Protein AF-A0A527VLM8-F1 (afdb_monomer_lite)

pLDDT: mean 89.07, std 5.7, range [58.09, 94.81]

Sequence (64 aa):
MIAPAVVGLNFRWLFNTQYGLVDALLRMFNLPDIPWLTHPAWALVSVIVADVWQNTPLMVLLFL

Secondary structure (DSSP, 8-state):
---HHHHHHHHHHHT-TTT-HHHHHHHHTTPPP--TTTSHHHHHHHHHHHHHHHHHHHHHHHH-

Foldseek 3Di:
DPPLVVLVVVLCQQLDQPRHVVQVVCVVVVHDGDNCCNDPVNVVVSVVVSVCVVCVVVVVVVVD

Radius of gyration: 13.37 Å; chains: 1; bounding box: 37×19×31 Å

Structure (mmCIF, N/CA/C/O backbone):
data_AF-A0A527VLM8-F1
#
_entry.id   AF-A0A527VLM8-F1
#
loop_
_atom_site.group_PDB
_atom_site.id
_atom_site.type_symbol
_atom_site.label_atom_id
_atom_site.label_alt_id
_atom_site.label_comp_id
_atom_site.label_asym_id
_atom_site.label_entity_id
_atom_site.label_seq_id
_atom_site.pdbx_PDB_ins_code
_atom_site.Cartn_x
_atom_site.Cartn_y
_atom_site.Cartn_z
_atom_site.occupancy
_atom_site.B_iso_or_equiv
_atom_site.auth_seq_id
_atom_site.auth_comp_id
_atom_site.auth_asym_id
_atom_site.auth_atom_id
_atom_site.pdbx_PDB_model_num
ATOM 1 N N . MET A 1 1 ? 15.522 4.740 -9.138 1.00 58.09 1 MET A N 1
ATOM 2 C CA . MET A 1 1 ? 14.827 4.028 -8.044 1.00 58.09 1 MET A CA 1
ATOM 3 C C . MET A 1 1 ? 13.961 5.044 -7.318 1.00 58.09 1 MET A C 1
ATOM 5 O O . MET A 1 1 ? 14.506 6.019 -6.818 1.00 58.09 1 MET A O 1
ATOM 9 N N . ILE A 1 2 ? 12.635 4.893 -7.341 1.00 73.50 2 ILE A N 1
ATOM 10 C CA . ILE A 1 2 ? 11.745 5.737 -6.527 1.00 73.50 2 ILE A CA 1
ATOM 11 C C . ILE A 1 2 ? 11.911 5.296 -5.067 1.00 73.50 2 ILE A C 1
ATOM 13 O O . ILE A 1 2 ? 12.064 4.103 -4.805 1.00 73.50 2 ILE A O 1
ATOM 17 N N . ALA A 1 3 ? 11.928 6.238 -4.122 1.00 85.19 3 ALA A N 1
ATOM 18 C CA . ALA A 1 3 ? 12.056 5.902 -2.708 1.00 85.19 3 ALA A CA 1
ATOM 19 C C . ALA A 1 3 ? 10.901 4.970 -2.270 1.00 85.19 3 ALA A C 1
ATOM 21 O O . ALA A 1 3 ? 9.745 5.289 -2.563 1.00 85.19 3 ALA A O 1
ATOM 22 N N . PRO A 1 4 ? 11.162 3.870 -1.533 1.00 79.00 4 PRO A N 1
ATOM 23 C CA . PRO A 1 4 ? 10.118 2.941 -1.077 1.00 79.00 4 PRO A CA 1
ATOM 24 C C . PRO A 1 4 ? 8.983 3.634 -0.311 1.00 79.00 4 PRO A C 1
ATO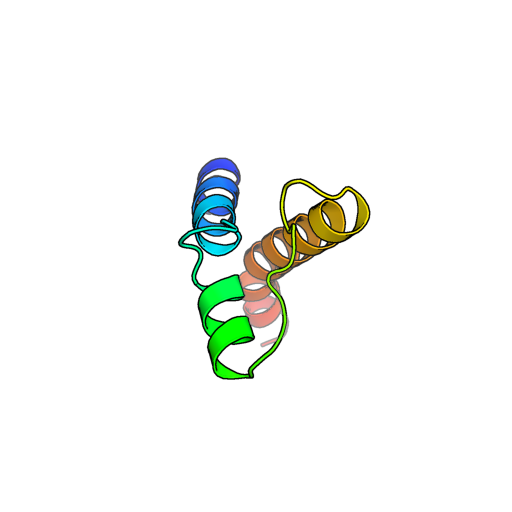M 26 O O . PRO A 1 4 ? 7.817 3.276 -0.443 1.00 79.00 4 PRO A O 1
ATOM 29 N N . ALA A 1 5 ? 9.308 4.704 0.420 1.00 82.88 5 ALA A N 1
ATOM 30 C CA . ALA A 1 5 ? 8.327 5.535 1.111 1.00 82.88 5 ALA A CA 1
ATOM 31 C C . ALA A 1 5 ? 7.307 6.193 0.159 1.00 82.88 5 ALA A C 1
ATOM 33 O O . ALA A 1 5 ? 6.129 6.291 0.492 1.00 82.88 5 ALA A O 1
ATOM 34 N N . VAL A 1 6 ? 7.733 6.615 -1.037 1.00 88.25 6 VAL A N 1
ATOM 35 C CA . VAL A 1 6 ? 6.850 7.227 -2.044 1.00 88.25 6 VAL A CA 1
ATOM 36 C C . VAL A 1 6 ? 5.927 6.173 -2.652 1.00 88.25 6 VAL A C 1
ATOM 38 O O . VAL A 1 6 ? 4.745 6.446 -2.851 1.00 88.25 6 VAL A O 1
ATOM 41 N N . VAL A 1 7 ? 6.431 4.961 -2.901 1.00 86.62 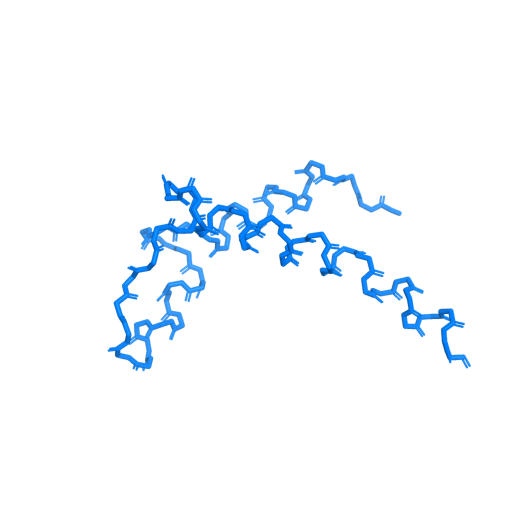7 VAL A N 1
ATOM 42 C CA . VAL A 1 7 ? 5.607 3.835 -3.373 1.00 86.62 7 VAL A CA 1
ATOM 43 C C . VAL A 1 7 ? 4.557 3.474 -2.320 1.00 86.62 7 VAL A C 1
ATOM 45 O O . VAL A 1 7 ? 3.370 3.429 -2.635 1.00 86.62 7 VAL A O 1
ATOM 48 N N . GLY A 1 8 ? 4.965 3.329 -1.056 1.00 85.62 8 GLY A N 1
ATOM 49 C CA . GLY A 1 8 ? 4.049 3.065 0.054 1.00 85.62 8 GLY A CA 1
ATOM 50 C C . GLY A 1 8 ? 2.983 4.150 0.220 1.00 85.62 8 GLY A C 1
ATOM 51 O O . GLY A 1 8 ? 1.818 3.837 0.456 1.00 85.62 8 GLY A O 1
ATOM 52 N N . LEU A 1 9 ? 3.342 5.425 0.032 1.00 88.56 9 LEU A N 1
ATOM 53 C CA . LEU A 1 9 ? 2.372 6.518 0.072 1.00 88.56 9 LEU A CA 1
ATOM 54 C C . LEU A 1 9 ? 1.367 6.422 -1.084 1.00 88.56 9 LEU A C 1
ATOM 56 O O . LEU A 1 9 ? 0.171 6.523 -0.838 1.00 88.56 9 LEU A O 1
ATOM 60 N N . ASN A 1 10 ? 1.823 6.179 -2.318 1.00 90.94 10 ASN A N 1
ATOM 61 C CA . ASN A 1 10 ? 0.934 6.012 -3.476 1.00 90.94 10 ASN A CA 1
ATOM 62 C C . ASN A 1 10 ? -0.060 4.862 -3.263 1.00 90.94 10 ASN A C 1
ATOM 64 O O . ASN A 1 10 ? -1.266 5.048 -3.417 1.00 90.94 10 ASN A O 1
ATOM 68 N N . PHE A 1 11 ? 0.426 3.695 -2.838 1.00 90.56 11 PHE A N 1
ATOM 69 C CA . PHE A 1 11 ? -0.439 2.547 -2.567 1.00 90.56 11 PHE A CA 1
ATOM 70 C C . PHE A 1 11 ? -1.373 2.776 -1.374 1.00 90.56 11 PHE A C 1
ATOM 72 O O . PHE A 1 11 ? -2.515 2.327 -1.410 1.00 90.56 11 PHE A O 1
ATOM 79 N N . ARG A 1 12 ? -0.962 3.546 -0.359 1.00 88.69 12 ARG A N 1
ATOM 80 C CA . ARG A 1 12 ? -1.849 3.951 0.744 1.00 88.69 12 ARG A CA 1
ATOM 81 C C . ARG A 1 12 ? -3.051 4.767 0.259 1.00 88.69 12 ARG A C 1
ATOM 83 O O . ARG A 1 12 ? -4.139 4.612 0.808 1.00 88.69 12 ARG A O 1
ATOM 90 N N . TRP A 1 13 ? -2.872 5.631 -0.741 1.00 90.12 13 TRP A N 1
ATOM 91 C CA . TRP A 1 13 ? -3.990 6.342 -1.373 1.00 90.12 13 TRP A CA 1
ATOM 92 C C . TRP A 1 13 ? -4.866 5.394 -2.196 1.00 90.12 13 TRP A C 1
ATOM 94 O O . TRP A 1 13 ? -6.090 5.481 -2.133 1.00 90.12 13 TRP A O 1
ATOM 104 N N . LEU A 1 14 ? -4.249 4.457 -2.918 1.00 91.12 14 LEU A N 1
ATOM 105 C CA . LEU A 1 14 ? -4.951 3.490 -3.765 1.00 91.12 14 LEU A CA 1
ATOM 106 C C . LEU A 1 14 ? -5.862 2.541 -2.966 1.00 91.12 14 LEU A C 1
ATOM 108 O O . LEU A 1 14 ? -6.990 2.282 -3.383 1.00 91.12 14 LEU A O 1
ATOM 112 N N . PHE A 1 15 ? -5.373 2.067 -1.817 1.00 91.56 15 PHE A N 1
ATOM 113 C CA . PHE A 1 15 ? -6.036 1.135 -0.894 1.00 91.56 15 PHE A CA 1
ATOM 114 C C . PHE A 1 15 ? -6.866 1.829 0.199 1.00 91.56 15 PHE A C 1
ATOM 116 O O . PHE A 1 15 ? -7.186 1.233 1.229 1.00 91.56 15 PHE A O 1
ATOM 123 N N . ASN A 1 16 ? -7.180 3.114 0.030 1.00 89.44 16 ASN A N 1
ATOM 124 C CA . ASN A 1 16 ? -8.028 3.827 0.976 1.00 89.44 16 ASN A CA 1
ATOM 125 C C . ASN A 1 16 ? -9.483 3.331 0.886 1.00 89.44 16 ASN A C 1
ATOM 127 O O . ASN A 1 16 ? -10.076 3.353 -0.185 1.00 89.44 16 ASN A O 1
ATOM 131 N N . THR A 1 17 ? -10.090 2.983 2.018 1.00 79.19 17 THR A N 1
ATOM 132 C CA . THR A 1 17 ? -11.447 2.412 2.053 1.00 79.19 17 THR A CA 1
ATOM 133 C C . THR A 1 17 ? -12.572 3.375 1.678 1.00 79.19 17 THR A C 1
ATOM 135 O O . THR A 1 17 ? -13.625 2.943 1.221 1.00 79.19 17 THR A O 1
ATOM 138 N N . GLN A 1 18 ? -12.388 4.686 1.852 1.00 78.19 18 GLN A N 1
ATOM 139 C CA . GLN A 1 18 ? -13.427 5.669 1.524 1.00 78.19 18 GLN A CA 1
ATOM 140 C C . GLN A 1 18 ? -13.338 6.125 0.065 1.00 78.19 18 GLN A C 1
ATOM 142 O O . GLN A 1 18 ? -14.338 6.084 -0.656 1.00 78.19 18 GLN A O 1
ATOM 147 N N . TYR A 1 19 ? -12.140 6.525 -0.371 1.00 80.50 19 TYR A N 1
ATOM 148 C CA . TYR A 1 19 ? -11.909 7.187 -1.665 1.00 80.50 19 TYR A CA 1
ATOM 149 C C . TYR A 1 19 ? -10.839 6.504 -2.531 1.00 80.50 19 TYR A C 1
ATOM 151 O O . TYR A 1 19 ? -10.342 7.103 -3.484 1.00 80.50 19 TYR A O 1
ATOM 159 N N . GLY A 1 20 ? -10.435 5.280 -2.193 1.00 88.06 20 GLY A N 1
ATOM 160 C CA . GLY A 1 20 ? -9.412 4.546 -2.930 1.00 88.06 20 GLY A CA 1
ATOM 161 C C . GLY A 1 20 ? -9.919 4.020 -4.266 1.00 88.06 20 GLY A C 1
ATOM 162 O O . GLY A 1 20 ? -11.075 3.617 -4.413 1.00 88.06 20 GLY A O 1
ATOM 163 N N . LEU A 1 21 ? -9.019 3.992 -5.249 1.00 91.44 21 LEU A N 1
ATOM 164 C CA . LEU A 1 21 ? -9.308 3.455 -6.578 1.00 91.44 21 LEU A CA 1
ATOM 165 C C . LEU A 1 21 ? -9.648 1.959 -6.521 1.00 91.44 21 LEU A C 1
ATOM 167 O O . LEU A 1 21 ? -10.502 1.502 -7.272 1.00 91.44 21 LEU A O 1
ATOM 171 N N . VAL A 1 22 ? -8.996 1.201 -5.634 1.00 91.44 22 VAL A N 1
ATOM 172 C CA . VAL A 1 22 ? -9.185 -0.254 -5.534 1.00 91.44 22 VAL A CA 1
ATOM 173 C C . VAL A 1 22 ? -10.610 -0.587 -5.104 1.00 91.44 22 VAL A C 1
ATOM 175 O O . VAL A 1 22 ? -11.283 -1.363 -5.778 1.00 91.44 22 VAL A O 1
ATOM 178 N N . ASP A 1 23 ? -11.109 0.053 -4.047 1.00 90.88 23 ASP A N 1
ATOM 179 C CA . ASP A 1 23 ? -12.486 -0.158 -3.595 1.00 90.88 23 ASP A CA 1
ATOM 180 C C . ASP A 1 23 ? -13.507 0.443 -4.571 1.00 90.88 23 ASP A C 1
ATOM 182 O O . ASP A 1 23 ? -14.559 -0.147 -4.799 1.00 90.88 23 ASP A O 1
ATOM 186 N N . ALA A 1 24 ? -13.188 1.549 -5.255 1.00 90.56 24 ALA A N 1
ATOM 187 C CA . ALA A 1 24 ? -14.041 2.060 -6.332 1.00 90.56 24 ALA A CA 1
ATOM 188 C C . ALA A 1 24 ? -14.223 1.036 -7.472 1.00 90.56 24 ALA A C 1
ATOM 190 O O . ALA A 1 24 ? -15.331 0.878 -7.990 1.00 90.56 24 ALA A O 1
ATOM 191 N N . LEU A 1 25 ? -13.160 0.309 -7.834 1.00 93.00 25 LEU A N 1
ATOM 192 C CA . LEU A 1 25 ? -13.235 -0.790 -8.798 1.00 93.00 25 LEU A CA 1
ATOM 193 C C . LEU A 1 25 ? -14.052 -1.966 -8.248 1.00 93.00 25 LEU A C 1
ATOM 195 O O . LEU A 1 25 ? -14.888 -2.498 -8.970 1.00 93.00 25 LEU A O 1
ATOM 199 N N . LEU A 1 26 ? -13.886 -2.345 -6.977 1.00 91.25 26 LEU A N 1
ATOM 200 C CA . LEU A 1 26 ? -14.715 -3.389 -6.358 1.00 91.25 26 LEU A CA 1
ATOM 201 C C . LEU A 1 26 ? -16.207 -3.039 -6.404 1.00 91.25 26 LEU A C 1
ATOM 203 O O . LEU A 1 26 ? -17.018 -3.860 -6.836 1.00 91.25 26 LEU A O 1
ATOM 207 N N . ARG A 1 27 ? -16.565 -1.801 -6.050 1.00 91.88 27 ARG A N 1
ATOM 208 C CA . ARG A 1 27 ? -17.950 -1.311 -6.113 1.00 91.88 27 ARG A CA 1
ATOM 209 C C . ARG A 1 27 ? -18.510 -1.341 -7.534 1.00 91.88 27 ARG A C 1
ATOM 211 O O . ARG A 1 27 ? -19.683 -1.657 -7.703 1.00 91.88 27 ARG A O 1
ATOM 218 N N . MET A 1 28 ? -17.689 -1.069 -8.554 1.00 93.69 28 MET A N 1
ATOM 219 C CA . MET A 1 28 ? -18.095 -1.193 -9.963 1.00 93.69 28 MET A CA 1
ATOM 220 C C . MET A 1 28 ? -18.517 -2.627 -10.318 1.00 93.69 28 MET A C 1
ATOM 222 O O . MET A 1 28 ? -19.444 -2.816 -11.102 1.00 93.69 28 MET A O 1
ATOM 226 N N . PHE A 1 29 ? -17.888 -3.632 -9.707 1.00 94.81 29 PHE A N 1
ATOM 227 C CA . PHE A 1 29 ? -18.257 -5.045 -9.840 1.00 94.81 29 PHE A CA 1
ATOM 228 C C . PHE A 1 29 ? -19.245 -5.523 -8.763 1.00 94.81 29 PHE A C 1
ATOM 230 O O . PHE A 1 29 ? -19.449 -6.726 -8.604 1.00 94.81 29 PHE A O 1
ATOM 237 N N . ASN A 1 30 ? -19.881 -4.598 -8.036 1.00 92.25 30 ASN A N 1
ATOM 238 C CA . ASN A 1 30 ? -20.864 -4.880 -6.990 1.00 92.25 30 ASN A CA 1
ATOM 239 C C . ASN A 1 30 ? -20.312 -5.737 -5.824 1.00 92.25 30 ASN A C 1
ATOM 241 O O . ASN A 1 30 ? -21.062 -6.462 -5.166 1.00 92.25 30 ASN A O 1
ATOM 245 N N . LEU A 1 31 ? -18.997 -5.657 -5.581 1.00 92.00 31 LEU A N 1
ATOM 246 C CA . LEU A 1 31 ? -18.290 -6.290 -4.465 1.00 92.00 31 LEU A CA 1
ATOM 247 C C . LEU A 1 31 ? -18.264 -5.354 -3.240 1.00 92.00 31 LEU A C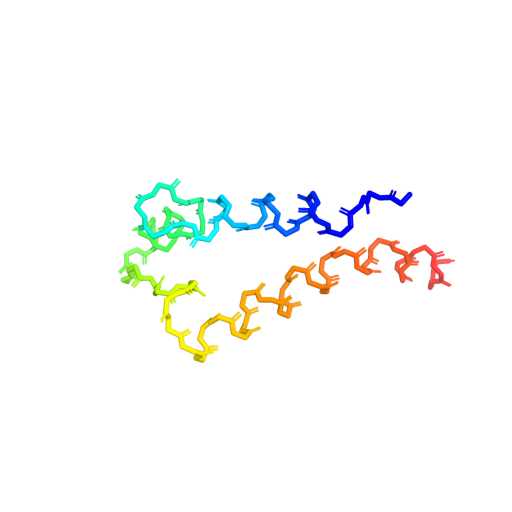 1
ATOM 249 O O . LEU A 1 31 ? -18.292 -4.132 -3.405 1.00 92.00 31 LEU A O 1
ATOM 253 N N . PRO A 1 32 ? -18.210 -5.902 -2.011 1.00 88.31 32 PRO A N 1
ATOM 254 C CA . PRO A 1 32 ? -18.092 -5.100 -0.797 1.00 88.31 32 PRO A CA 1
ATOM 255 C C . PRO A 1 32 ? -16.707 -4.448 -0.678 1.00 88.31 32 PRO A C 1
ATOM 257 O O . PRO A 1 32 ? -15.713 -5.004 -1.146 1.00 88.31 32 PRO A O 1
ATOM 260 N N . ASP A 1 33 ? -16.647 -3.302 0.005 1.00 87.50 33 ASP A N 1
ATOM 261 C CA . ASP A 1 33 ? -15.387 -2.628 0.334 1.00 87.50 33 ASP A CA 1
ATOM 262 C C . ASP A 1 33 ? -14.521 -3.516 1.239 1.00 87.50 33 ASP A C 1
ATOM 264 O O . ASP A 1 33 ? -15.010 -4.112 2.209 1.00 87.50 33 ASP A O 1
ATOM 268 N N . ILE A 1 34 ? -13.222 -3.592 0.945 1.00 89.31 34 ILE A N 1
ATOM 269 C CA . ILE A 1 34 ? -12.287 -4.438 1.689 1.00 89.31 34 ILE A CA 1
ATOM 270 C C . ILE A 1 34 ? -11.416 -3.561 2.601 1.00 89.31 34 ILE A C 1
ATOM 272 O O . ILE A 1 34 ? -10.846 -2.571 2.154 1.00 89.31 34 ILE A O 1
ATOM 276 N N . PRO A 1 35 ? -11.242 -3.909 3.891 1.00 89.88 35 PRO A N 1
ATOM 277 C CA . PRO A 1 35 ? -10.395 -3.163 4.824 1.00 89.88 35 PRO A CA 1
ATOM 278 C C . PRO A 1 35 ? -8.891 -3.395 4.575 1.00 89.88 35 PRO A C 1
ATOM 280 O O . PRO A 1 35 ? -8.189 -3.961 5.416 1.00 89.88 35 PRO A O 1
ATOM 283 N N . TRP A 1 36 ? -8.387 -2.938 3.425 1.00 90.12 36 TRP A N 1
ATOM 284 C CA . TRP A 1 36 ? -7.029 -3.187 2.927 1.00 90.12 36 TRP A CA 1
ATOM 285 C C . TRP A 1 36 ? -5.915 -2.793 3.889 1.00 90.12 36 TRP A C 1
ATOM 287 O O . TRP A 1 36 ? -4.904 -3.474 3.944 1.00 90.12 36 TRP A O 1
ATOM 297 N N . LEU A 1 37 ? -6.084 -1.708 4.647 1.00 87.69 37 LEU A N 1
ATOM 298 C CA . LEU A 1 37 ? -5.045 -1.179 5.541 1.00 87.69 37 LEU A CA 1
ATOM 299 C C . LEU A 1 37 ? -5.343 -1.412 7.026 1.00 87.69 37 LEU A C 1
ATOM 301 O O . LEU A 1 37 ? -4.463 -1.233 7.865 1.00 87.69 37 LEU A O 1
ATOM 305 N N . THR A 1 38 ? -6.581 -1.768 7.365 1.00 88.69 38 THR A N 1
ATOM 306 C CA . THR A 1 38 ? -7.055 -1.872 8.752 1.00 88.69 38 THR A CA 1
ATOM 307 C C . THR A 1 38 ? -7.205 -3.313 9.224 1.00 88.69 38 THR A C 1
ATOM 309 O O . THR A 1 38 ? -7.110 -3.561 10.424 1.00 88.69 38 THR A O 1
ATOM 312 N N . HIS A 1 39 ? -7.403 -4.274 8.316 1.00 92.62 39 HIS A N 1
ATOM 313 C CA . HIS A 1 39 ? -7.490 -5.689 8.665 1.00 92.62 39 HIS A CA 1
ATOM 314 C C . HIS A 1 39 ? -6.148 -6.400 8.424 1.00 92.62 39 HIS A C 1
ATOM 316 O O . HIS A 1 39 ? -5.625 -6.329 7.314 1.00 92.62 39 HIS A O 1
ATOM 322 N N . PRO A 1 40 ? -5.602 -7.155 9.395 1.00 88.81 40 PRO A N 1
ATOM 323 C CA . PRO A 1 40 ? -4.241 -7.700 9.323 1.00 88.81 40 PRO A CA 1
ATOM 324 C C . PRO A 1 40 ? -3.996 -8.624 8.121 1.00 88.81 40 PRO A C 1
ATOM 326 O O . PRO A 1 40 ? -2.943 -8.547 7.494 1.00 88.81 40 PRO A O 1
ATOM 329 N N . ALA A 1 41 ? -4.973 -9.458 7.747 1.00 91.06 41 ALA A N 1
ATOM 330 C CA . ALA A 1 41 ? -4.836 -10.329 6.576 1.00 91.06 41 ALA A CA 1
ATOM 331 C C . ALA A 1 41 ? -4.759 -9.533 5.258 1.00 91.06 41 ALA A C 1
ATOM 333 O O . ALA A 1 41 ? -3.922 -9.821 4.407 1.00 91.06 41 ALA A O 1
ATOM 334 N N . TRP A 1 42 ? -5.595 -8.501 5.109 1.00 92.31 42 TRP A N 1
ATOM 335 C CA . TRP A 1 42 ? -5.643 -7.676 3.899 1.00 92.31 42 TRP A CA 1
ATOM 336 C C . TRP A 1 42 ? -4.496 -6.664 3.845 1.00 92.31 42 TRP A C 1
ATOM 338 O O . TRP A 1 42 ? -3.991 -6.380 2.762 1.00 92.31 42 TRP A O 1
ATOM 348 N N . ALA A 1 43 ? -4.012 -6.217 5.007 1.00 91.44 43 ALA A N 1
ATOM 349 C CA . ALA A 1 43 ? -2.818 -5.391 5.138 1.00 91.44 43 ALA A CA 1
ATOM 350 C C . ALA A 1 43 ? -1.596 -6.093 4.549 1.00 91.44 43 ALA A C 1
ATOM 352 O O . ALA A 1 43 ? -0.8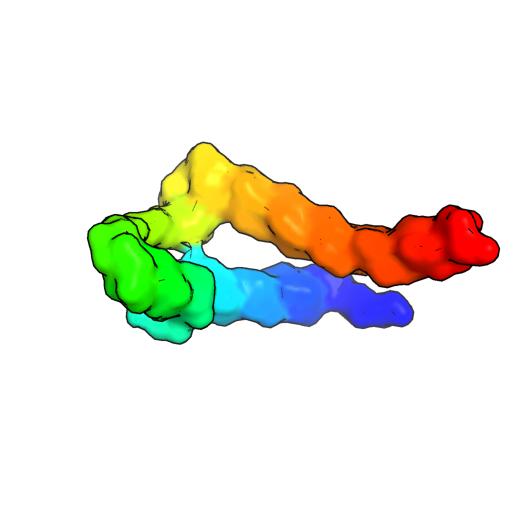96 -5.503 3.728 1.00 91.44 43 ALA A O 1
ATOM 353 N N . LEU A 1 44 ? -1.382 -7.370 4.876 1.00 92.06 44 LEU A N 1
ATOM 354 C CA . LEU A 1 44 ? -0.293 -8.148 4.281 1.00 92.06 44 LEU A CA 1
ATOM 355 C C . LEU A 1 44 ? -0.432 -8.254 2.760 1.00 92.06 44 LEU A C 1
ATOM 357 O O . LEU A 1 44 ? 0.538 -8.013 2.048 1.00 92.06 44 LEU A O 1
ATOM 361 N N . VAL A 1 45 ? -1.637 -8.540 2.257 1.00 92.62 45 VAL A N 1
ATOM 362 C CA . VAL A 1 45 ? -1.900 -8.591 0.809 1.00 92.62 45 VAL A CA 1
ATOM 363 C C . VAL A 1 45 ? -1.574 -7.251 0.144 1.00 92.62 45 VAL A C 1
ATOM 365 O O . VAL A 1 45 ? -0.880 -7.229 -0.870 1.00 92.62 45 VAL A O 1
ATOM 368 N N . SER A 1 46 ? -2.003 -6.131 0.730 1.00 91.56 46 SER A N 1
ATOM 369 C CA . SER A 1 46 ? -1.738 -4.791 0.191 1.00 91.56 46 SER A CA 1
ATOM 370 C C . SER A 1 46 ? -0.238 -4.474 0.106 1.00 91.56 46 SER A C 1
ATOM 372 O O . SER A 1 46 ? 0.222 -3.912 -0.890 1.00 91.56 46 SER A O 1
ATOM 374 N N . VAL A 1 47 ? 0.543 -4.901 1.107 1.00 91.69 47 VAL A N 1
ATOM 375 C CA . VAL A 1 47 ? 2.001 -4.722 1.145 1.00 91.69 47 VAL A CA 1
ATOM 376 C C . VAL A 1 47 ? 2.688 -5.601 0.104 1.00 91.69 47 VAL A C 1
ATOM 378 O O . VAL A 1 47 ? 3.551 -5.110 -0.618 1.00 91.69 47 VAL A O 1
ATOM 381 N N . ILE A 1 48 ? 2.282 -6.868 -0.020 1.00 92.69 48 ILE A N 1
ATOM 382 C CA . ILE A 1 48 ? 2.819 -7.792 -1.031 1.00 92.69 48 ILE A CA 1
ATOM 383 C C . ILE A 1 48 ? 2.578 -7.238 -2.437 1.00 92.69 48 ILE A C 1
ATOM 385 O O . ILE A 1 48 ? 3.491 -7.230 -3.255 1.00 92.69 48 ILE A O 1
ATOM 389 N N . VAL A 1 49 ? 1.376 -6.732 -2.725 1.00 93.00 49 VAL A N 1
ATOM 390 C CA . VAL A 1 49 ? 1.065 -6.139 -4.035 1.00 93.00 49 VAL A CA 1
ATOM 391 C C . VAL A 1 49 ? 1.949 -4.923 -4.320 1.00 93.00 49 VAL A C 1
ATOM 393 O O . VAL A 1 49 ? 2.469 -4.800 -5.430 1.00 93.00 49 VAL A O 1
ATOM 396 N N . ALA A 1 50 ? 2.153 -4.046 -3.333 1.00 91.69 50 ALA A N 1
ATOM 397 C CA . ALA A 1 50 ? 3.014 -2.876 -3.486 1.00 91.69 50 ALA A CA 1
ATOM 398 C C . ALA A 1 50 ? 4.486 -3.263 -3.737 1.00 91.69 50 ALA A C 1
ATOM 400 O O . ALA A 1 50 ? 5.130 -2.681 -4.613 1.00 91.69 50 ALA A O 1
ATOM 401 N N . ASP A 1 51 ? 4.997 -4.264 -3.015 1.00 91.56 51 ASP A N 1
ATOM 402 C CA . ASP A 1 51 ? 6.361 -4.780 -3.176 1.00 91.56 51 ASP A CA 1
ATOM 403 C C . ASP A 1 51 ? 6.563 -5.454 -4.542 1.00 91.56 51 ASP A C 1
ATOM 405 O O . ASP A 1 51 ? 7.501 -5.135 -5.278 1.00 91.56 51 ASP A O 1
ATOM 409 N N . VAL A 1 52 ? 5.631 -6.321 -4.946 1.00 92.88 52 VAL A N 1
ATOM 410 C CA . VAL A 1 52 ? 5.664 -6.970 -6.262 1.00 92.88 52 VAL A CA 1
ATOM 411 C C . VAL A 1 52 ? 5.633 -5.921 -7.369 1.00 92.88 52 VAL A C 1
ATOM 413 O O . VAL A 1 52 ? 6.452 -5.981 -8.286 1.00 92.88 52 VAL A O 1
ATOM 416 N N . TRP A 1 53 ? 4.750 -4.923 -7.283 1.00 91.44 53 TRP A N 1
ATOM 417 C CA . TRP A 1 53 ? 4.666 -3.855 -8.282 1.00 91.44 53 TRP A CA 1
ATOM 418 C C . TRP A 1 53 ? 5.966 -3.051 -8.387 1.00 91.44 53 TRP A C 1
ATOM 420 O O . TRP A 1 53 ? 6.389 -2.714 -9.491 1.00 91.44 53 TRP A O 1
ATOM 430 N N . GLN A 1 54 ? 6.636 -2.782 -7.264 1.00 90.31 54 GLN A N 1
ATOM 431 C CA . GLN A 1 54 ? 7.911 -2.068 -7.257 1.00 90.31 54 GLN A CA 1
ATOM 432 C C . GLN A 1 54 ? 9.037 -2.864 -7.933 1.00 90.31 54 GLN A C 1
ATOM 434 O O . GLN A 1 54 ? 9.858 -2.282 -8.645 1.00 90.31 54 GLN A O 1
ATOM 439 N N . ASN A 1 55 ? 9.084 -4.179 -7.714 1.00 90.44 55 ASN A N 1
ATOM 440 C CA . ASN A 1 55 ? 10.156 -5.043 -8.213 1.00 90.44 55 ASN A CA 1
ATOM 441 C C . ASN A 1 55 ? 9.913 -5.551 -9.647 1.00 90.44 55 ASN A C 1
ATOM 443 O O . ASN A 1 55 ? 10.868 -5.854 -10.366 1.00 90.44 55 ASN A O 1
ATOM 447 N N . THR A 1 56 ? 8.653 -5.606 -10.093 1.00 92.50 56 THR A N 1
ATOM 448 C CA . THR A 1 56 ? 8.264 -6.148 -11.408 1.00 92.50 56 THR A CA 1
ATOM 449 C C . THR A 1 56 ? 8.977 -5.473 -12.587 1.00 92.50 56 THR A C 1
ATOM 451 O O . THR A 1 56 ? 9.512 -6.203 -13.421 1.00 92.50 56 THR A O 1
ATOM 454 N N . PRO A 1 57 ? 9.074 -4.129 -12.685 1.00 89.62 57 PRO A N 1
ATOM 455 C CA . PRO A 1 57 ? 9.731 -3.485 -13.822 1.00 89.62 57 PRO A CA 1
ATOM 456 C C . PRO A 1 57 ? 11.194 -3.903 -13.986 1.00 89.62 57 PRO A C 1
ATOM 458 O O . PRO A 1 57 ? 11.651 -4.104 -15.105 1.00 89.62 57 PRO A O 1
ATOM 461 N N . LEU A 1 58 ? 11.920 -4.070 -12.876 1.00 90.12 58 LEU A N 1
ATOM 462 C CA . LEU A 1 58 ? 13.310 -4.518 -12.909 1.00 90.12 58 LEU A CA 1
ATOM 463 C C . LEU A 1 58 ? 13.411 -5.971 -13.382 1.00 90.12 58 LEU A C 1
ATOM 465 O O . LEU A 1 58 ? 14.242 -6.272 -14.231 1.00 90.12 58 LEU A O 1
ATOM 469 N N . MET A 1 59 ? 12.560 -6.859 -12.862 1.00 91.62 59 MET A N 1
ATOM 470 C CA . MET A 1 59 ? 12.569 -8.269 -13.261 1.00 91.62 59 MET A CA 1
ATOM 471 C C . MET A 1 59 ? 12.236 -8.446 -14.741 1.00 91.62 59 MET A C 1
ATOM 473 O O . MET A 1 59 ? 12.915 -9.201 -15.426 1.00 91.62 59 MET A O 1
ATOM 477 N N . VAL A 1 60 ? 11.251 -7.709 -15.260 1.00 94.38 60 VAL A N 1
ATOM 478 C CA . VAL A 1 60 ? 10.907 -7.743 -16.690 1.00 94.38 60 VAL A CA 1
ATOM 479 C C . VAL A 1 60 ? 12.096 -7.330 -17.558 1.00 94.38 60 VAL A C 1
ATOM 481 O O . VAL A 1 60 ? 12.352 -7.979 -18.564 1.00 94.38 60 VAL A O 1
ATOM 484 N N . LEU A 1 61 ? 12.849 -6.300 -17.159 1.00 94.19 61 LEU A N 1
ATOM 485 C CA . LEU A 1 61 ? 14.050 -5.871 -17.883 1.00 94.19 61 LEU A CA 1
ATOM 486 C C . LEU A 1 61 ? 15.192 -6.894 -17.827 1.00 94.19 61 LEU A C 1
ATOM 488 O O . LEU A 1 61 ? 16.000 -6.927 -18.743 1.00 94.19 61 LEU A O 1
ATOM 492 N N . LEU A 1 62 ? 15.288 -7.686 -16.756 1.00 93.69 62 LEU A N 1
ATOM 493 C CA . LEU A 1 62 ? 16.314 -8.725 -16.615 1.00 93.69 62 LEU A CA 1
ATOM 494 C C . LEU A 1 62 ? 15.999 -9.994 -17.415 1.00 93.69 62 LEU A C 1
ATOM 496 O O . LEU A 1 62 ? 16.921 -10.700 -17.811 1.00 93.69 62 LEU A O 1
ATOM 500 N N . PHE A 1 63 ? 14.717 -10.317 -17.591 1.00 92.44 63 PHE A N 1
ATOM 501 C CA . PHE A 1 63 ? 14.279 -11.505 -18.330 1.00 92.44 63 PHE A CA 1
ATOM 502 C C . PHE A 1 63 ? 14.144 -11.283 -19.842 1.00 92.44 63 PHE A C 1
ATOM 504 O O . PHE A 1 63 ? 13.969 -12.262 -20.568 1.0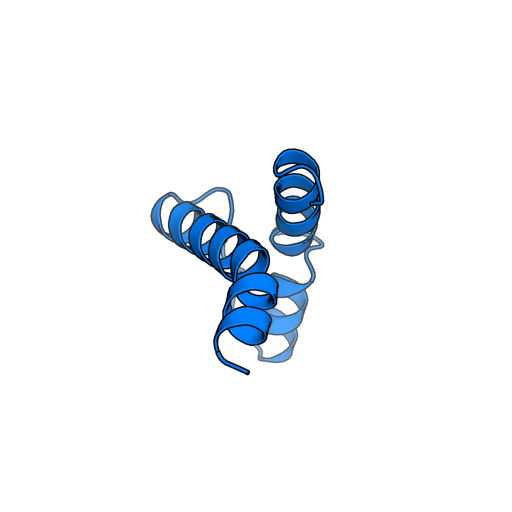0 92.44 63 PHE A O 1
ATOM 511 N N . LEU A 1 64 ? 14.186 -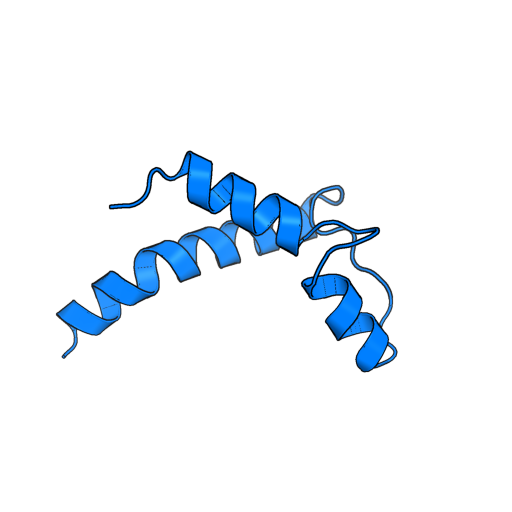10.028 -20.297 1.00 83.19 64 LEU A N 1
ATOM 512 C CA . LEU A 1 64 ? 14.161 -9.646 -21.709 1.00 83.19 64 LEU A CA 1
ATOM 513 C C . LEU A 1 64 ? 15.573 -9.662 -22.309 1.00 83.19 64 LEU A C 1
ATOM 515 O O . LEU A 1 64 ? 15.699 -10.142 -23.457 1.00 83.19 64 LEU A O 1
#